Protein AF-A0A2S9IIM4-F1 (afdb_monomer_lite)

Sequence (48 aa):
MSGKALLDQFGSLEDPRQSWKVLYPLAEILLCVLCATMAGADDFVEIE

Structure (mmCIF, N/CA/C/O backbone):
data_AF-A0A2S9IIM4-F1
#
_entry.id   AF-A0A2S9IIM4-F1
#
loop_
_atom_site.group_PDB
_atom_site.id
_atom_site.type_symbol
_atom_site.label_atom_id
_atom_site.label_alt_id
_atom_site.label_comp_id
_atom_site.label_asym_id
_atom_site.label_entity_id
_atom_site.label_seq_id
_atom_site.pdbx_PDB_ins_code
_atom_site.Cartn_x
_atom_site.Cartn_y
_atom_site.Cartn_z
_atom_site.occupancy
_atom_site.B_iso_or_equiv
_atom_site.auth_seq_id
_atom_site.auth_comp_id
_atom_site.auth_asym_id
_atom_site.a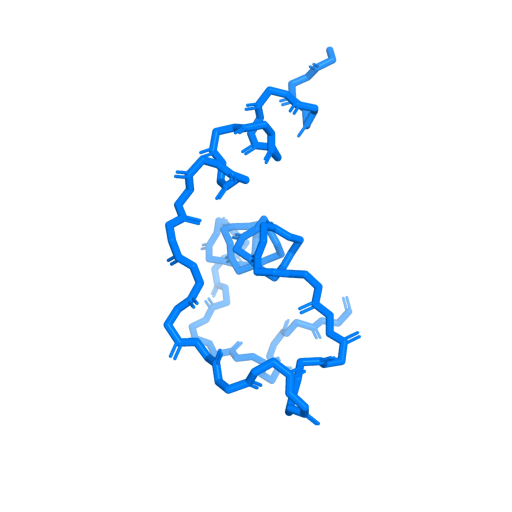uth_atom_id
_atom_site.pdbx_PDB_model_num
ATOM 1 N N . MET A 1 1 ? -10.684 19.017 -5.291 1.00 51.47 1 MET A N 1
ATOM 2 C CA . MET A 1 1 ? -10.267 18.387 -4.017 1.00 51.47 1 MET A CA 1
ATOM 3 C C . MET A 1 1 ? -10.436 16.857 -4.080 1.00 51.47 1 MET A C 1
ATOM 5 O O . MET A 1 1 ? -11.082 16.291 -3.211 1.00 51.47 1 MET A O 1
ATOM 9 N N . SER A 1 2 ? -9.865 16.162 -5.078 1.00 62.72 2 SER A N 1
ATOM 10 C CA . SER A 1 2 ? -10.065 14.699 -5.225 1.00 62.72 2 SER A CA 1
ATOM 11 C C . SER A 1 2 ? -9.193 13.840 -4.309 1.00 62.72 2 SER A C 1
ATOM 13 O O . SER A 1 2 ? -9.618 12.757 -3.928 1.00 62.72 2 SER A O 1
ATOM 15 N N . GLY A 1 3 ? -8.001 14.312 -3.920 1.00 64.75 3 GLY A N 1
ATOM 16 C CA . GLY A 1 3 ? -7.069 13.508 -3.113 1.00 64.75 3 GLY A CA 1
ATOM 17 C C . GLY A 1 3 ? -7.631 13.101 -1.746 1.00 64.75 3 GLY A C 1
ATOM 18 O O . GLY A 1 3 ? -7.402 11.987 -1.294 1.00 64.75 3 GLY A O 1
ATOM 19 N N . LYS A 1 4 ? -8.445 13.965 -1.123 1.00 79.44 4 LYS A N 1
ATOM 20 C CA . LYS A 1 4 ? -9.075 13.669 0.172 1.00 79.44 4 LYS A CA 1
ATOM 21 C C . LYS A 1 4 ? -10.105 12.538 0.066 1.00 79.44 4 LYS A C 1
ATOM 23 O O . LYS A 1 4 ? -10.090 11.642 0.894 1.00 79.44 4 LYS A O 1
ATOM 28 N N . ALA A 1 5 ? -10.915 12.529 -0.996 1.00 90.81 5 ALA A N 1
ATOM 29 C CA . ALA A 1 5 ? -11.927 11.495 -1.211 1.00 90.81 5 ALA A CA 1
ATOM 30 C C . ALA A 1 5 ? -11.314 10.100 -1.430 1.00 90.81 5 ALA A C 1
ATOM 32 O O . ALA A 1 5 ? -11.866 9.107 -0.965 1.00 90.81 5 ALA A O 1
ATOM 33 N N . LEU A 1 6 ? -10.159 10.020 -2.103 1.00 93.19 6 LEU A N 1
ATOM 34 C CA . LEU A 1 6 ? -9.432 8.756 -2.274 1.00 93.19 6 LEU A CA 1
ATOM 35 C C . LEU A 1 6 ? -8.829 8.256 -0.959 1.00 93.19 6 LEU A C 1
ATOM 37 O O . LEU A 1 6 ? -8.953 7.074 -0.653 1.00 93.19 6 LEU A O 1
ATOM 41 N N . LEU A 1 7 ? -8.224 9.144 -0.164 1.00 95.69 7 LEU A N 1
ATOM 42 C CA . LEU A 1 7 ? -7.712 8.779 1.160 1.00 95.69 7 LEU A CA 1
ATOM 43 C C . LEU A 1 7 ? -8.829 8.313 2.097 1.00 95.69 7 LEU A C 1
ATOM 45 O O . LEU A 1 7 ? -8.639 7.328 2.802 1.00 95.69 7 LEU A O 1
ATOM 49 N N . ASP A 1 8 ? -9.994 8.964 2.067 1.00 95.38 8 ASP A N 1
ATOM 50 C CA . ASP A 1 8 ? -11.159 8.549 2.856 1.00 95.38 8 ASP A CA 1
ATOM 51 C C . ASP A 1 8 ? -11.650 7.154 2.418 1.00 95.38 8 ASP A C 1
ATOM 53 O O . ASP A 1 8 ? -11.927 6.295 3.257 1.00 95.38 8 ASP A O 1
ATOM 57 N N . GLN A 1 9 ? -11.687 6.885 1.105 1.00 95.25 9 GLN A N 1
ATOM 58 C CA . GLN A 1 9 ? -12.050 5.571 0.569 1.00 95.25 9 GLN A CA 1
ATOM 59 C C . GLN A 1 9 ? -11.044 4.489 0.981 1.00 95.25 9 GLN A C 1
ATOM 61 O O . GLN A 1 9 ? -11.450 3.427 1.451 1.00 95.25 9 GLN A O 1
ATOM 66 N N . PHE A 1 10 ? -9.740 4.735 0.843 1.00 96.19 10 PHE A N 1
ATOM 67 C CA . PHE A 1 10 ? -8.717 3.779 1.273 1.00 96.19 10 PHE A CA 1
ATOM 68 C C . PHE A 1 10 ? -8.677 3.600 2.792 1.00 96.19 10 PHE A C 1
ATOM 70 O O . PHE A 1 10 ? -8.425 2.497 3.264 1.00 96.19 10 PHE A O 1
ATOM 77 N N . GLY A 1 11 ? -8.977 4.648 3.560 1.00 95.25 11 GLY A N 1
ATOM 78 C CA . GLY A 1 11 ? -9.059 4.603 5.020 1.00 95.25 11 GLY A CA 1
ATOM 79 C C . GLY A 1 11 ? -10.196 3.728 5.555 1.00 95.25 11 GLY A C 1
ATOM 80 O O . GLY A 1 11 ? -10.157 3.338 6.717 1.00 95.25 11 GLY A O 1
ATOM 81 N N . SER A 1 12 ? -11.189 3.393 4.722 1.00 95.81 12 SER A N 1
ATOM 82 C CA . SER A 1 12 ? -12.262 2.449 5.074 1.00 95.81 12 SER A CA 1
ATOM 83 C C . SER A 1 12 ? -11.840 0.975 5.023 1.00 95.81 12 SER A C 1
ATOM 85 O O . SER A 1 12 ? -12.582 0.114 5.497 1.00 95.81 12 SER A O 1
ATOM 87 N N . LEU A 1 13 ? -10.668 0.673 4.454 1.00 95.56 13 LEU A N 1
ATOM 88 C CA . LEU A 1 13 ? -10.141 -0.685 4.369 1.00 95.56 13 LEU A CA 1
ATOM 89 C C . LEU A 1 13 ? -9.553 -1.121 5.713 1.00 95.56 13 LEU A C 1
ATOM 91 O O . LEU A 1 13 ? -8.836 -0.364 6.368 1.00 95.56 13 LEU A O 1
ATOM 95 N N . GLU A 1 14 ? -9.815 -2.370 6.097 1.00 95.81 14 GLU A N 1
ATOM 96 C CA . GLU A 1 14 ? -9.127 -2.986 7.229 1.00 95.81 14 GLU A CA 1
ATOM 97 C C . GLU A 1 14 ? -7.640 -3.143 6.894 1.00 95.81 14 GLU A C 1
ATOM 99 O O . GLU A 1 14 ? -7.286 -3.660 5.833 1.00 95.81 14 GLU A O 1
ATOM 104 N N . ASP A 1 15 ? -6.769 -2.689 7.796 1.00 96.56 15 ASP A N 1
ATOM 105 C CA . ASP A 1 15 ? -5.326 -2.853 7.656 1.00 96.56 15 ASP A CA 1
ATOM 106 C C . ASP A 1 15 ? -4.896 -4.196 8.272 1.00 96.56 15 ASP A C 1
ATOM 108 O O . ASP A 1 15 ? -4.868 -4.317 9.499 1.00 96.56 15 ASP A O 1
ATOM 112 N N . PRO A 1 16 ? -4.535 -5.215 7.464 1.00 96.12 16 PRO A N 1
ATOM 113 C CA . PRO A 1 16 ? -4.168 -6.533 7.978 1.00 96.12 16 PRO A CA 1
ATOM 114 C C . PRO A 1 16 ? -2.758 -6.560 8.594 1.00 96.12 16 PRO A C 1
ATOM 116 O O . PRO A 1 16 ? -2.301 -7.607 9.064 1.00 96.12 16 PRO A O 1
ATOM 119 N N . ARG A 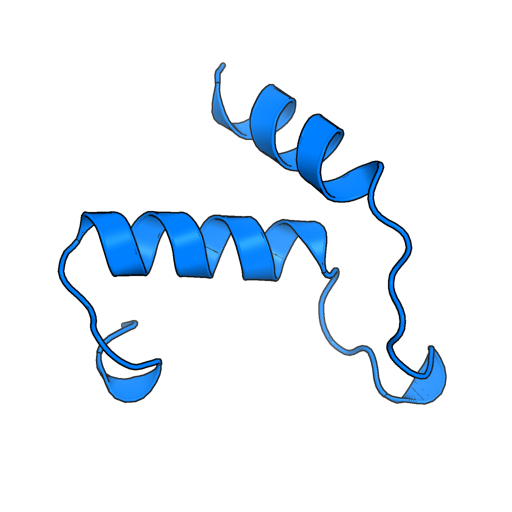1 17 ? -2.009 -5.448 8.545 1.00 96.44 17 ARG A N 1
ATOM 120 C CA . ARG A 1 17 ? -0.634 -5.378 9.048 1.00 96.44 17 ARG A CA 1
ATOM 121 C C . ARG A 1 17 ? -0.626 -5.359 10.575 1.00 96.44 17 ARG A C 1
ATOM 123 O O . ARG A 1 17 ? -1.475 -4.770 11.235 1.00 96.44 17 ARG A O 1
ATOM 130 N N . GLN A 1 18 ? 0.404 -5.968 11.159 1.00 97.38 18 GLN A N 1
ATOM 131 C CA . GLN A 1 18 ? 0.636 -5.897 12.604 1.00 97.38 18 GLN A CA 1
ATOM 132 C C . GLN A 1 18 ? 0.900 -4.441 12.995 1.00 97.38 18 GLN A C 1
ATOM 134 O O . GLN A 1 18 ? 1.880 -3.868 12.525 1.00 97.38 18 GLN A O 1
ATOM 139 N N . SER A 1 19 ? 0.078 -3.855 13.869 1.00 92.88 19 SER A N 1
ATOM 140 C CA . SER A 1 19 ? 0.119 -2.413 14.165 1.00 92.88 19 SER A CA 1
ATOM 141 C C . SER A 1 19 ? 1.493 -1.916 14.634 1.00 92.88 19 SER A C 1
ATOM 143 O O . SER A 1 19 ? 1.886 -0.805 14.303 1.00 92.88 19 SER A O 1
ATOM 145 N N . TRP A 1 20 ? 2.280 -2.748 15.330 1.00 94.81 20 TRP A N 1
ATOM 146 C CA . TRP A 1 20 ? 3.643 -2.397 15.762 1.00 94.81 20 TRP A CA 1
ATOM 147 C C . TRP A 1 20 ? 4.690 -2.388 14.632 1.00 94.81 20 TRP A C 1
ATOM 149 O O . TRP A 1 20 ? 5.830 -1.992 14.859 1.00 94.81 20 TRP A O 1
ATOM 159 N N . LYS A 1 21 ? 4.338 -2.858 13.430 1.00 95.12 21 LYS A N 1
ATOM 160 C CA . LYS A 1 21 ? 5.170 -2.808 12.214 1.00 95.12 21 LYS A CA 1
ATOM 161 C C . LYS A 1 21 ? 4.731 -1.705 11.248 1.00 95.12 21 LYS A C 1
ATOM 163 O O . LYS A 1 21 ? 5.299 -1.589 10.165 1.00 95.12 21 LYS A O 1
ATOM 168 N N . VAL A 1 2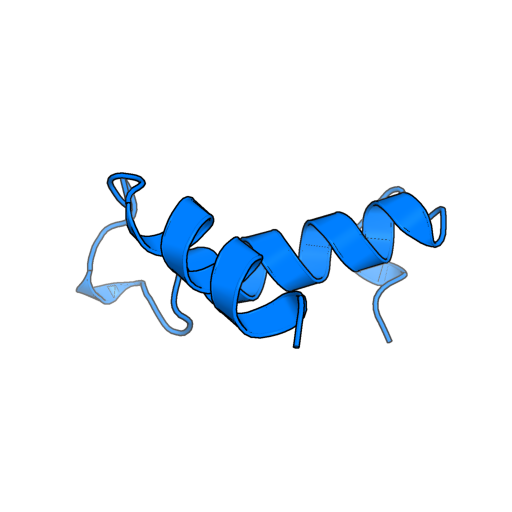2 ? 3.710 -0.924 11.601 1.00 95.81 22 VAL A N 1
ATOM 169 C CA . VAL A 1 22 ? 3.165 0.121 10.733 1.00 95.81 22 VAL A CA 1
ATOM 170 C C . VAL A 1 22 ? 3.934 1.419 10.962 1.00 95.81 22 VAL A C 1
ATOM 172 O O . VAL A 1 22 ? 3.749 2.083 11.976 1.00 95.81 22 VAL A O 1
ATOM 175 N N . LEU A 1 23 ? 4.797 1.778 10.007 1.00 96.50 23 LEU A N 1
ATOM 176 C CA . LEU A 1 23 ? 5.472 3.082 9.985 1.00 96.50 23 LEU A CA 1
ATOM 177 C C . LEU A 1 23 ? 4.621 4.159 9.292 1.00 96.50 23 LEU A C 1
ATOM 179 O O . LEU A 1 23 ? 4.618 5.306 9.727 1.00 96.50 23 LEU A O 1
ATOM 183 N N . TYR A 1 24 ? 3.876 3.773 8.248 1.00 95.19 24 TYR A N 1
ATOM 184 C CA . TYR A 1 24 ? 3.027 4.671 7.459 1.00 95.19 24 TYR A CA 1
ATOM 185 C C . TYR A 1 24 ? 1.595 4.126 7.315 1.00 95.19 24 TYR A C 1
ATOM 187 O O . TYR A 1 24 ? 1.421 2.904 7.146 1.00 95.19 24 TYR A O 1
ATOM 195 N N . PRO A 1 25 ? 0.567 4.999 7.338 1.00 95.06 25 PRO A N 1
ATOM 196 C CA . PRO A 1 25 ? -0.825 4.599 7.148 1.00 95.06 25 PRO A CA 1
ATOM 197 C C . PRO A 1 25 ? -1.043 3.875 5.818 1.00 95.06 25 PRO A C 1
ATOM 199 O O . PRO A 1 25 ? -0.483 4.255 4.790 1.00 95.06 25 PRO A O 1
ATOM 202 N N . LEU A 1 26 ? -1.887 2.839 5.824 1.00 96.50 26 LEU A N 1
ATOM 203 C CA . LEU A 1 26 ? -2.155 2.042 4.622 1.00 96.50 26 LEU A CA 1
ATOM 204 C C . LEU A 1 26 ? -2.729 2.906 3.494 1.00 96.50 26 LEU A C 1
ATOM 206 O O . LEU A 1 26 ? -2.310 2.779 2.349 1.00 96.50 26 LEU A O 1
ATOM 210 N N . ALA A 1 27 ? -3.641 3.818 3.833 1.00 96.31 27 ALA A N 1
ATOM 211 C CA . ALA A 1 27 ? -4.296 4.693 2.868 1.00 96.31 27 ALA A CA 1
ATOM 212 C C . ALA A 1 27 ? -3.311 5.574 2.083 1.00 96.31 27 ALA A C 1
ATOM 214 O O . ALA A 1 27 ? -3.470 5.749 0.877 1.00 96.31 27 ALA A O 1
ATOM 215 N N . GLU A 1 28 ? -2.278 6.092 2.749 1.00 95.44 28 GLU A N 1
ATOM 216 C CA . GLU A 1 28 ? -1.255 6.922 2.108 1.00 95.44 28 GLU A CA 1
ATOM 217 C C . GLU A 1 28 ? -0.373 6.090 1.172 1.00 95.44 28 GLU A C 1
ATOM 219 O O . GLU A 1 28 ? -0.129 6.498 0.040 1.00 95.44 28 GLU A O 1
ATOM 224 N N . ILE A 1 29 ? 0.022 4.883 1.593 1.00 95.69 29 ILE A N 1
ATOM 225 C CA . ILE A 1 29 ? 0.787 3.958 0.744 1.00 95.69 29 ILE A CA 1
ATOM 226 C C . ILE A 1 29 ? -0.021 3.575 -0.501 1.00 95.69 29 ILE A C 1
ATOM 228 O O . ILE A 1 29 ? 0.515 3.607 -1.605 1.00 95.69 29 ILE A O 1
ATOM 232 N N . LEU A 1 30 ? -1.306 3.241 -0.348 1.00 95.50 30 LEU A N 1
ATOM 233 C CA . LEU A 1 30 ? -2.176 2.883 -1.473 1.00 95.50 30 LEU A CA 1
ATOM 234 C C . LEU A 1 30 ? -2.349 4.038 -2.460 1.00 95.50 30 LEU A C 1
ATOM 236 O O . LEU A 1 30 ? -2.355 3.808 -3.668 1.00 95.50 30 LEU A O 1
ATOM 240 N N . LEU A 1 31 ? -2.444 5.275 -1.965 1.00 95.06 31 LEU A N 1
ATOM 241 C CA . LEU A 1 31 ? -2.468 6.450 -2.829 1.00 95.06 31 LEU A CA 1
ATOM 242 C C . LEU A 1 31 ? -1.153 6.603 -3.605 1.00 95.06 31 LEU A C 1
ATOM 244 O O . LEU A 1 31 ? -1.199 6.826 -4.813 1.00 95.06 31 LEU A O 1
ATOM 248 N N . CYS A 1 32 ? 0.000 6.448 -2.947 1.00 94.88 32 CYS A N 1
ATOM 249 C CA . CYS A 1 32 ? 1.303 6.508 -3.613 1.00 94.88 32 CYS A CA 1
ATOM 250 C C . CYS A 1 32 ? 1.446 5.426 -4.689 1.00 94.88 32 CYS A C 1
ATOM 252 O O . CYS A 1 32 ? 1.827 5.742 -5.812 1.00 94.88 32 CYS A O 1
ATOM 254 N N . VAL A 1 33 ? 1.086 4.177 -4.380 1.00 95.06 33 VAL A N 1
ATOM 255 C CA . VAL A 1 33 ? 1.146 3.063 -5.339 1.00 95.06 33 VAL A CA 1
ATOM 256 C C . VAL A 1 33 ? 0.214 3.308 -6.518 1.00 95.06 33 VAL A C 1
ATOM 258 O O . VAL A 1 33 ? 0.631 3.131 -7.654 1.00 95.06 33 VAL A O 1
ATOM 261 N N . LEU A 1 34 ? -1.014 3.781 -6.284 1.00 94.69 34 LEU A N 1
ATOM 262 C CA . LEU A 1 34 ? -1.929 4.135 -7.369 1.00 94.69 34 LEU A CA 1
ATOM 263 C C . LEU A 1 34 ? -1.307 5.180 -8.306 1.00 94.69 34 LEU A C 1
ATOM 265 O O . LEU A 1 34 ? -1.329 5.000 -9.522 1.00 94.69 34 LEU A O 1
ATOM 269 N N . CYS A 1 35 ? -0.742 6.256 -7.751 1.00 94.75 35 CYS A N 1
ATOM 270 C CA . CYS A 1 35 ? -0.067 7.288 -8.536 1.00 94.75 35 CYS A CA 1
ATOM 271 C C . CYS A 1 35 ? 1.131 6.723 -9.313 1.00 94.75 35 CYS A C 1
ATOM 273 O O . CYS A 1 35 ? 1.278 7.028 -10.493 1.00 94.75 35 CYS A O 1
ATOM 275 N N . ALA A 1 36 ? 1.946 5.878 -8.680 1.00 95.88 36 ALA A N 1
ATOM 276 C CA . ALA A 1 36 ? 3.094 5.225 -9.302 1.00 95.88 36 ALA A CA 1
ATOM 277 C C . ALA A 1 36 ? 2.673 4.318 -10.469 1.00 95.88 36 AL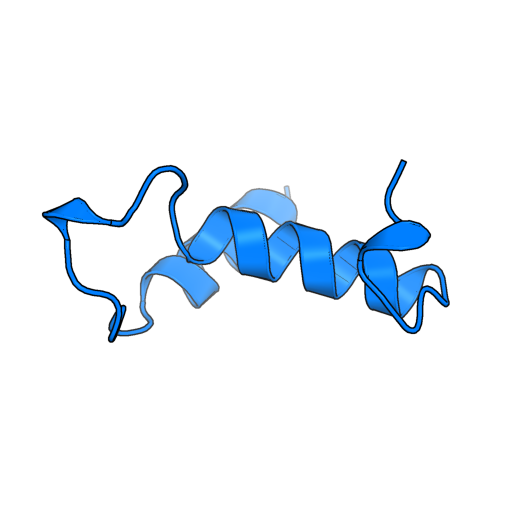A A C 1
ATOM 279 O O . ALA A 1 36 ? 3.178 4.461 -11.579 1.00 95.88 36 ALA A O 1
ATOM 280 N N . THR A 1 37 ? 1.671 3.461 -10.266 1.00 94.81 37 THR A N 1
ATOM 281 C CA . THR A 1 37 ? 1.121 2.604 -11.324 1.00 94.81 37 THR A CA 1
ATOM 282 C C . THR A 1 37 ? 0.544 3.434 -12.472 1.00 94.81 37 THR A C 1
ATOM 284 O O . THR A 1 37 ? 0.754 3.109 -13.637 1.00 94.81 37 THR A O 1
ATOM 287 N N . MET A 1 38 ? -0.143 4.545 -12.176 1.00 95.38 38 MET A N 1
ATOM 288 C CA . MET A 1 38 ? -0.619 5.477 -13.208 1.00 95.38 38 MET A CA 1
ATOM 289 C C . MET A 1 38 ? 0.523 6.159 -13.974 1.00 95.38 38 MET A C 1
ATOM 291 O O . MET A 1 38 ? 0.345 6.502 -15.141 1.00 95.38 38 MET A O 1
ATOM 295 N N . ALA A 1 39 ? 1.676 6.353 -13.332 1.00 95.25 39 ALA A N 1
ATOM 296 C CA . ALA A 1 39 ? 2.889 6.877 -13.951 1.00 95.25 39 ALA A CA 1
ATOM 297 C C . ALA A 1 39 ? 3.683 5.811 -14.735 1.00 95.25 39 ALA A C 1
ATOM 299 O O . ALA A 1 39 ? 4.670 6.153 -15.380 1.00 95.25 39 ALA A O 1
ATOM 300 N N . GLY A 1 40 ? 3.240 4.547 -14.727 1.00 94.50 40 GLY A N 1
ATOM 301 C CA . GLY A 1 40 ? 3.902 3.439 -15.419 1.00 94.50 40 GLY A CA 1
ATOM 302 C C . GLY A 1 40 ? 5.023 2.774 -14.618 1.00 94.50 40 GLY A C 1
ATOM 303 O O . GLY A 1 40 ? 5.826 2.058 -15.205 1.00 94.50 40 GLY A O 1
ATOM 304 N N . ALA A 1 41 ? 5.094 3.004 -13.303 1.00 95.88 41 ALA A N 1
ATOM 305 C CA . ALA A 1 41 ? 6.006 2.275 -12.431 1.00 95.88 41 ALA A CA 1
ATOM 306 C C . ALA A 1 41 ? 5.474 0.857 -12.167 1.00 95.88 41 ALA A C 1
ATOM 308 O O . ALA A 1 41 ? 4.376 0.686 -11.627 1.00 95.88 41 ALA A O 1
ATOM 309 N N . ASP A 1 42 ? 6.278 -0.146 -12.519 1.00 89.75 42 ASP A N 1
ATOM 310 C CA . ASP A 1 42 ? 5.965 -1.567 -12.313 1.00 89.75 42 ASP A CA 1
ATOM 311 C C . ASP A 1 42 ? 6.477 -2.103 -10.960 1.00 89.75 42 ASP A C 1
ATOM 313 O O . ASP A 1 42 ? 6.075 -3.183 -10.523 1.00 89.75 42 ASP A O 1
ATOM 317 N N . ASP A 1 43 ? 7.350 -1.350 -10.281 1.00 88.81 43 ASP A N 1
ATOM 318 C CA . ASP A 1 43 ? 7.911 -1.675 -8.966 1.00 88.81 43 ASP A CA 1
ATOM 319 C C . ASP A 1 43 ? 8.173 -0.392 -8.150 1.00 88.81 43 ASP A C 1
ATOM 321 O O . ASP A 1 43 ? 8.196 0.720 -8.677 1.00 88.81 43 ASP A O 1
ATOM 325 N N . PHE A 1 44 ? 8.399 -0.542 -6.846 1.00 86.62 44 PHE A N 1
ATOM 326 C CA . PHE A 1 44 ? 8.663 0.539 -5.897 1.00 86.62 44 PHE A CA 1
ATOM 327 C C . PHE A 1 44 ? 10.006 1.240 -6.116 1.00 86.62 44 PHE A C 1
ATOM 329 O O . PHE A 1 44 ? 10.184 2.350 -5.624 1.00 86.62 44 PHE A O 1
ATOM 336 N N .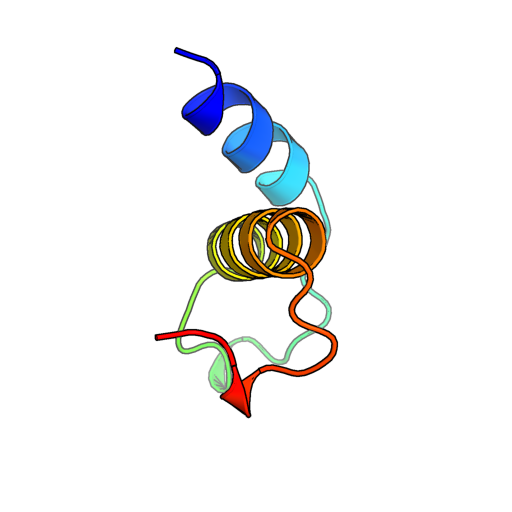 VAL A 1 45 ? 10.949 0.609 -6.825 1.00 85.88 45 VAL A N 1
ATOM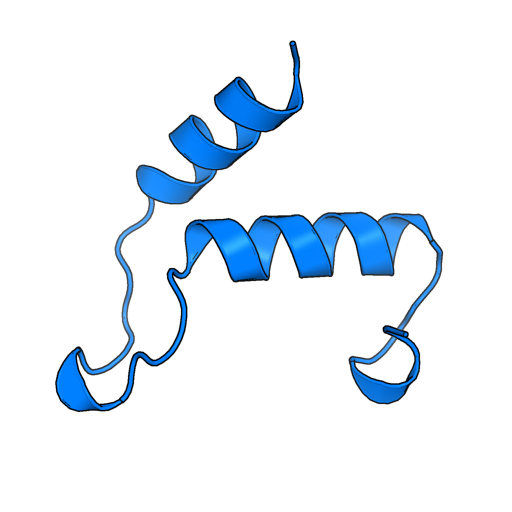 337 C CA . VAL A 1 45 ? 12.260 1.205 -7.142 1.00 85.88 45 VAL A CA 1
ATOM 338 C C . VAL A 1 45 ? 12.114 2.433 -8.042 1.00 85.88 45 VAL A C 1
ATOM 340 O O . VAL A 1 45 ? 12.897 3.367 -7.928 1.00 85.88 45 VAL A O 1
ATOM 343 N N . GLU A 1 46 ? 11.081 2.454 -8.881 1.00 82.31 46 GLU A N 1
ATOM 344 C CA . GLU A 1 46 ? 10.810 3.538 -9.830 1.00 82.31 46 GLU A CA 1
ATOM 345 C C . GLU A 1 46 ? 10.037 4.712 -9.189 1.00 82.31 46 GLU A C 1
ATOM 347 O O . GLU A 1 46 ? 9.702 5.681 -9.868 1.00 82.31 46 GLU A O 1
ATOM 352 N N . ILE A 1 47 ? 9.706 4.628 -7.892 1.00 81.69 47 ILE A N 1
ATOM 353 C CA . ILE A 1 47 ? 9.011 5.689 -7.152 1.00 81.69 47 ILE A CA 1
ATOM 354 C C . ILE A 1 47 ? 10.061 6.630 -6.541 1.00 81.69 47 ILE A C 1
ATOM 356 O O . ILE A 1 47 ? 10.631 6.315 -5.495 1.00 81.69 47 ILE A O 1
ATOM 360 N N . GLU A 1 48 ? 10.297 7.778 -7.186 1.00 69.44 48 GLU A N 1
ATOM 361 C CA . GLU A 1 48 ? 11.207 8.851 -6.726 1.00 69.44 48 GLU A CA 1
ATOM 362 C C . GLU A 1 48 ? 10.501 9.998 -5.982 1.00 69.44 48 GLU A C 1
ATOM 364 O O . GLU A 1 48 ? 9.396 10.420 -6.405 1.00 69.44 48 GLU A O 1
#

Foldseek 3Di:
DVLVVQLVVQVPDDDPDDPVPDPDDRSVVVVQVVVCVVVVNPDPVSRD

Secondary structure (DSSP, 8-state):
-HHHHHHHHHHTS---S-GGG-SS-HHHHHHHHHHHHHTT-SSGGG--

Radius of gyration: 11.85 Å; chains: 1; bounding box: 24×25×31 Å

InterPro domains:
  IPR032806 H repeat-associated protein, N-terminal [PF13808] (8-48)

pLDDT: mean 91.03, std 9.79, range [51.47, 97.38]

Organism: NCBI:txid2670329